Protein AF-A0A7U9X2P7-F1 (afdb_monomer)

Solvent-accessible surface area (backbone atoms only — not comparable to full-atom values): 5594 Å² total; per-residue (Å²): 119,61,73,50,50,25,43,30,41,36,51,49,100,91,46,80,44,67,36,39,37,39,42,37,45,58,88,52,36,32,35,39,40,40,33,41,79,91,39,75,32,59,37,40,39,39,35,49,99,86,18,47,34,46,35,38,37,53,47,50,54,101,87,48,75,42,55,30,45,30,41,41,41,50,52,93,77,34,34,40,36,42,33,43,34,96,88,48,74,33,48,34,42,30,35,53,54,78,77,77,80,74,79,78,129

Structure (mmCIF, N/CA/C/O backbone):
data_AF-A0A7U9X2P7-F1
#
_entry.id   AF-A0A7U9X2P7-F1
#
loop_
_atom_site.group_PDB
_atom_site.id
_atom_site.type_symbol
_atom_site.label_atom_id
_atom_site.label_alt_id
_atom_site.label_comp_id
_atom_site.label_asym_id
_atom_site.label_entity_id
_atom_site.label_seq_id
_atom_site.pdbx_PDB_ins_code
_atom_site.Cartn_x
_atom_site.Cartn_y
_atom_site.Cartn_z
_atom_site.occupancy
_atom_site.B_iso_or_equiv
_atom_site.auth_seq_id
_atom_site.auth_comp_id
_atom_site.auth_asym_id
_atom_site.auth_atom_id
_atom_site.pdbx_PDB_model_num
ATOM 1 N N . MET A 1 1 ? -11.275 14.291 10.710 1.00 62.12 1 MET A N 1
ATOM 2 C CA . MET A 1 1 ? -10.627 13.246 9.897 1.00 62.12 1 MET A CA 1
ATOM 3 C C . MET A 1 1 ? -9.334 12.838 10.580 1.00 62.12 1 MET A C 1
ATOM 5 O O . MET A 1 1 ? -8.415 13.652 10.630 1.00 62.12 1 MET A O 1
ATOM 9 N N . PRO A 1 2 ? -9.279 11.661 11.221 1.00 82.00 2 PRO A N 1
ATOM 10 C CA . PRO A 1 2 ? -8.025 11.129 11.728 1.00 82.00 2 PRO A CA 1
ATOM 11 C C . PRO A 1 2 ? -7.104 10.809 10.550 1.00 82.00 2 PRO A C 1
ATOM 13 O O . PRO A 1 2 ? -7.562 10.383 9.491 1.00 82.00 2 PRO A O 1
ATOM 16 N N . LYS A 1 3 ? -5.812 11.054 10.748 1.00 92.50 3 LYS A N 1
ATOM 17 C CA . LYS A 1 3 ? -4.771 10.885 9.743 1.00 92.50 3 LYS A CA 1
ATOM 18 C C . LYS A 1 3 ? -3.649 10.057 10.340 1.00 92.50 3 LYS A C 1
ATOM 20 O O . LYS A 1 3 ? -3.217 10.342 11.459 1.00 92.50 3 LYS A O 1
ATOM 25 N N . GLN A 1 4 ? -3.159 9.075 9.597 1.00 94.31 4 GLN A N 1
ATOM 26 C CA . GLN A 1 4 ? -2.048 8.239 10.027 1.00 94.31 4 GLN A CA 1
ATOM 27 C C . GLN A 1 4 ? -1.058 8.004 8.895 1.00 94.31 4 GLN A C 1
ATOM 29 O O . GLN A 1 4 ? -1.442 7.779 7.750 1.00 94.31 4 GLN A O 1
ATOM 34 N N . SER A 1 5 ? 0.226 8.038 9.242 1.00 97.00 5 SER A N 1
ATOM 35 C CA . SER A 1 5 ? 1.322 7.751 8.323 1.00 97.00 5 SER A CA 1
ATOM 36 C C . SER A 1 5 ? 1.944 6.397 8.645 1.00 97.00 5 SER A C 1
ATOM 38 O O . SER A 1 5 ? 2.150 6.064 9.817 1.00 97.00 5 SER A O 1
ATOM 40 N N . TYR A 1 6 ? 2.272 5.644 7.602 1.00 98.00 6 TYR A N 1
ATOM 41 C CA . TYR A 1 6 ? 2.942 4.353 7.669 1.00 98.00 6 TYR A CA 1
ATOM 42 C C . TYR A 1 6 ? 4.208 4.372 6.817 1.00 98.00 6 TYR A C 1
ATOM 44 O O . TYR A 1 6 ? 4.179 4.830 5.674 1.00 98.00 6 TYR A O 1
ATOM 52 N N . ASP A 1 7 ? 5.286 3.798 7.344 1.00 98.12 7 ASP A N 1
ATOM 53 C CA . ASP A 1 7 ? 6.436 3.391 6.546 1.00 98.12 7 ASP A CA 1
ATOM 54 C C . ASP A 1 7 ? 6.088 2.053 5.892 1.00 98.12 7 ASP A C 1
ATOM 56 O O . ASP A 1 7 ? 5.746 1.092 6.589 1.00 98.12 7 ASP A O 1
ATOM 60 N N . ILE A 1 8 ? 6.151 1.984 4.561 1.00 98.31 8 ILE A N 1
ATOM 61 C CA . ILE A 1 8 ? 5.730 0.811 3.791 1.00 98.31 8 ILE A CA 1
ATOM 62 C C . ILE A 1 8 ? 6.891 0.155 3.044 1.00 98.31 8 ILE A C 1
ATOM 64 O O . ILE A 1 8 ? 7.870 0.790 2.641 1.00 98.31 8 ILE A O 1
ATOM 68 N N . VAL A 1 9 ? 6.752 -1.149 2.819 1.00 98.44 9 VAL A N 1
ATOM 69 C CA . VAL A 1 9 ? 7.642 -1.969 2.004 1.00 98.44 9 VAL A CA 1
ATOM 70 C C . VAL A 1 9 ? 6.810 -2.774 1.018 1.00 98.44 9 VAL A C 1
ATOM 72 O O . VAL A 1 9 ? 6.007 -3.615 1.416 1.00 98.44 9 VAL A O 1
ATOM 75 N N . MET A 1 10 ? 7.064 -2.562 -0.268 1.00 97.31 10 MET A N 1
ATOM 76 C CA . MET A 1 10 ? 6.491 -3.324 -1.369 1.00 97.31 10 MET A CA 1
ATOM 77 C C . MET A 1 10 ? 7.474 -4.396 -1.850 1.00 97.31 10 MET A C 1
ATOM 79 O O . MET A 1 10 ? 8.650 -4.107 -2.105 1.00 97.31 10 MET A O 1
ATOM 83 N N . GLN A 1 11 ? 6.997 -5.629 -2.012 1.00 95.19 11 GLN A N 1
ATOM 84 C CA . GLN A 1 11 ? 7.761 -6.703 -2.647 1.00 95.19 11 GLN A CA 1
ATOM 85 C C . GLN A 1 11 ? 7.614 -6.640 -4.168 1.00 95.19 11 GLN A C 1
ATOM 87 O O . GLN A 1 11 ? 6.510 -6.595 -4.704 1.00 95.19 11 GLN A O 1
ATOM 92 N N . THR A 1 12 ? 8.743 -6.673 -4.875 1.00 89.38 12 THR A N 1
ATOM 93 C CA . THR A 1 12 ? 8.790 -6.826 -6.336 1.00 89.38 12 THR A CA 1
ATOM 94 C C . THR A 1 12 ? 9.676 -8.011 -6.703 1.00 89.38 12 THR A C 1
ATOM 96 O O . THR A 1 12 ? 10.489 -8.456 -5.892 1.00 89.38 12 THR A O 1
ATOM 99 N N . SER A 1 13 ? 9.584 -8.489 -7.945 1.00 86.50 13 SER A N 1
ATOM 100 C CA . SER A 1 13 ? 10.420 -9.594 -8.441 1.00 86.50 13 SER A CA 1
ATOM 101 C C . SER A 1 13 ? 11.927 -9.311 -8.381 1.00 86.50 13 SER A C 1
ATOM 103 O O . SER A 1 13 ? 12.723 -10.241 -8.328 1.00 86.50 13 SER A O 1
ATOM 105 N N . ILE A 1 14 ? 12.321 -8.034 -8.365 1.00 87.94 14 ILE A N 1
ATOM 106 C CA . ILE A 1 14 ? 13.720 -7.577 -8.343 1.00 87.94 14 ILE A CA 1
ATOM 107 C C . ILE A 1 14 ? 14.142 -7.002 -6.981 1.00 87.94 14 ILE A C 1
A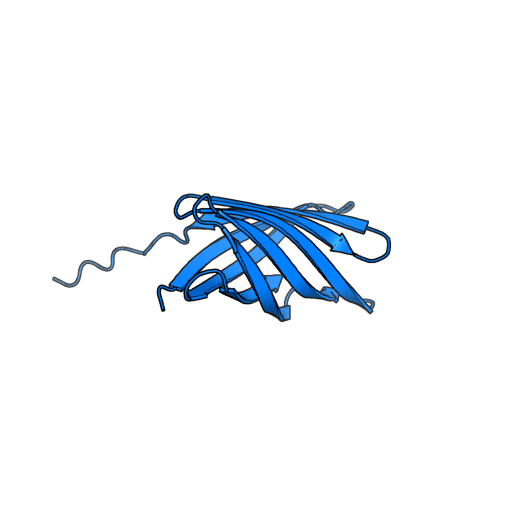TOM 109 O O . ILE A 1 14 ? 15.191 -6.367 -6.872 1.00 87.94 14 ILE A O 1
ATOM 113 N N . GLY A 1 15 ? 13.323 -7.187 -5.943 1.00 92.31 15 GLY A N 1
ATOM 114 C CA . GLY A 1 15 ? 13.630 -6.798 -4.568 1.00 92.31 15 GLY A CA 1
ATOM 115 C C . GLY A 1 15 ? 12.638 -5.819 -3.944 1.00 92.31 15 GLY A C 1
ATOM 116 O O . GLY A 1 15 ? 11.587 -5.497 -4.503 1.00 92.31 15 GLY A O 1
ATOM 117 N N . LYS A 1 16 ? 12.984 -5.349 -2.745 1.00 97.00 16 LYS A N 1
ATOM 118 C CA . LYS A 1 16 ? 12.131 -4.479 -1.930 1.00 97.00 16 LYS A CA 1
ATOM 119 C C . LYS A 1 16 ? 12.127 -3.045 -2.448 1.00 97.00 16 LYS A C 1
ATOM 121 O O . LYS A 1 16 ? 13.141 -2.538 -2.942 1.00 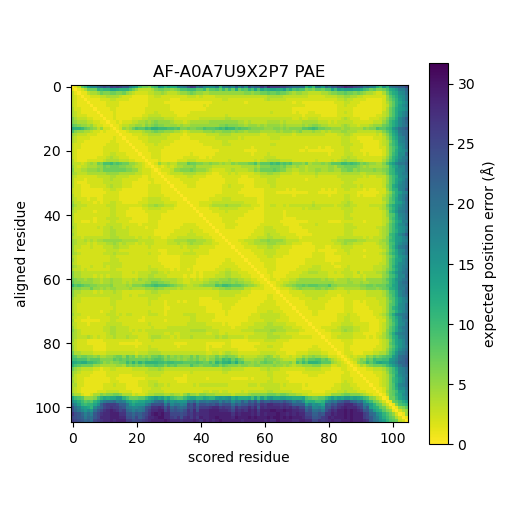97.00 16 LYS A O 1
ATOM 126 N N . ARG A 1 17 ? 10.982 -2.384 -2.314 1.00 96.62 17 ARG A N 1
ATOM 127 C CA . ARG A 1 17 ? 10.808 -0.949 -2.544 1.00 96.62 17 ARG A CA 1
ATOM 128 C C . ARG A 1 17 ? 10.204 -0.336 -1.295 1.00 96.62 17 ARG A C 1
ATOM 130 O O . ARG A 1 17 ? 9.268 -0.895 -0.738 1.00 96.62 17 ARG A O 1
ATOM 137 N N . TYR A 1 18 ? 10.787 0.764 -0.850 1.00 97.69 18 TYR A N 1
ATOM 138 C CA . TYR A 1 18 ? 10.411 1.454 0.377 1.00 97.69 18 TYR A CA 1
ATOM 139 C C . TYR A 1 18 ? 9.658 2.725 0.021 1.00 97.69 18 TYR A C 1
ATOM 141 O O . TYR A 1 18 ? 9.912 3.310 -1.035 1.00 97.69 18 TYR A O 1
ATOM 149 N N . GLY A 1 19 ? 8.743 3.123 0.889 1.00 97.62 19 GLY A N 1
ATOM 150 C CA . GLY A 1 19 ? 7.889 4.270 0.657 1.00 97.62 19 GLY A CA 1
ATOM 151 C C . GLY A 1 19 ? 7.105 4.652 1.898 1.00 97.62 19 GLY A C 1
ATOM 152 O O . GLY A 1 19 ? 7.322 4.093 2.976 1.00 97.62 19 GLY A O 1
ATOM 153 N N . THR A 1 20 ? 6.162 5.569 1.724 1.00 98.31 20 THR A N 1
ATOM 154 C CA . THR A 1 20 ? 5.244 5.988 2.783 1.00 98.31 20 THR A CA 1
ATOM 155 C C . THR A 1 20 ? 3.802 5.909 2.306 1.00 98.31 20 THR A C 1
ATOM 157 O O . THR A 1 20 ? 3.509 6.027 1.115 1.00 98.31 20 THR A O 1
ATOM 160 N N . MET A 1 21 ? 2.883 5.691 3.239 1.00 98.19 21 MET A N 1
ATOM 161 C CA . MET A 1 21 ? 1.455 5.774 2.971 1.00 98.19 21 MET A CA 1
ATOM 162 C C . MET A 1 21 ? 0.794 6.622 4.044 1.00 98.19 21 MET A C 1
ATOM 164 O O . MET A 1 21 ? 0.905 6.343 5.236 1.00 98.19 21 MET A O 1
ATOM 168 N N . ILE A 1 22 ? 0.128 7.679 3.603 1.00 97.75 22 ILE A N 1
ATOM 169 C CA . ILE A 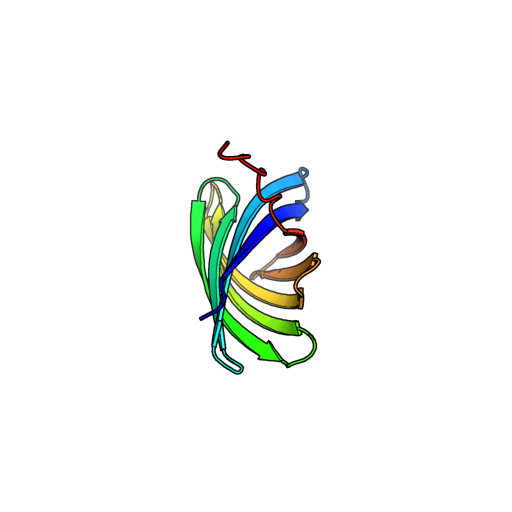1 22 ? -0.652 8.576 4.439 1.00 97.75 22 ILE A CA 1
ATOM 170 C C . ILE A 1 22 ? -2.109 8.237 4.200 1.00 97.75 22 ILE A C 1
ATOM 172 O O . ILE A 1 22 ? -2.555 8.244 3.056 1.00 97.75 22 ILE A O 1
ATOM 176 N N . VAL A 1 23 ? -2.830 7.960 5.274 1.00 96.69 23 VAL A N 1
ATOM 177 C CA . VAL A 1 23 ? -4.203 7.477 5.229 1.00 96.69 23 VAL A CA 1
ATOM 178 C C . VAL A 1 23 ? -5.091 8.394 6.055 1.00 96.69 23 VAL A C 1
ATOM 180 O O . VAL A 1 23 ? -4.730 8.781 7.168 1.00 96.69 23 VAL A O 1
ATOM 183 N N . GLU A 1 24 ? -6.247 8.730 5.500 1.00 95.56 24 GLU A N 1
ATOM 184 C CA . GLU A 1 24 ? -7.302 9.527 6.110 1.00 95.56 24 GLU A CA 1
ATOM 185 C C . GLU A 1 24 ? -8.619 8.751 5.997 1.00 95.56 24 GLU A C 1
ATOM 187 O O . GLU A 1 24 ? -8.893 8.129 4.970 1.00 95.56 24 GLU A O 1
ATOM 192 N N . TRP A 1 25 ? -9.428 8.760 7.057 1.00 89.38 25 TRP A N 1
ATOM 193 C CA . TRP A 1 25 ? -10.720 8.069 7.073 1.00 89.38 25 TRP A CA 1
ATOM 194 C C . TRP A 1 25 ? -11.850 8.947 7.607 1.00 89.38 25 TRP A C 1
ATOM 196 O O . TRP A 1 25 ? -11.684 9.742 8.542 1.00 89.38 25 TRP A O 1
ATOM 206 N N . GLU A 1 26 ? -13.021 8.770 7.004 1.00 91.44 26 GLU A N 1
ATOM 207 C CA . GLU A 1 26 ? -14.278 9.411 7.371 1.00 91.44 26 GLU A CA 1
ATOM 208 C C . GLU A 1 26 ? -15.424 8.406 7.198 1.00 91.44 26 GLU A C 1
ATOM 210 O O . GLU A 1 26 ? -15.840 8.091 6.085 1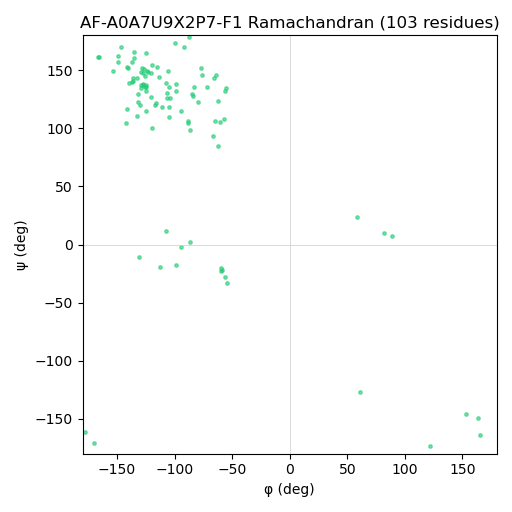.00 91.44 26 GLU A O 1
ATOM 215 N N . GLY A 1 27 ? -15.920 7.868 8.316 1.00 90.38 27 GLY A N 1
ATOM 216 C CA . GLY A 1 27 ? -16.884 6.767 8.281 1.00 90.38 27 GLY A CA 1
ATOM 217 C C . GLY A 1 27 ? -16.288 5.537 7.593 1.00 90.38 27 GLY A C 1
ATOM 218 O O . GLY A 1 27 ? -15.202 5.096 7.958 1.00 90.38 27 GLY A O 1
ATOM 219 N N . GLU A 1 28 ? -16.997 5.016 6.594 1.00 95.00 28 GLU A N 1
ATOM 220 C CA . GLU A 1 28 ? -16.584 3.854 5.788 1.00 95.00 28 GLU A CA 1
ATOM 221 C C . GLU A 1 28 ? -15.704 4.238 4.589 1.00 95.00 28 GLU A C 1
ATOM 223 O O . GLU A 1 28 ? -15.330 3.383 3.791 1.00 95.00 28 GLU A O 1
ATOM 228 N N . GLN A 1 29 ? -15.374 5.524 4.432 1.00 97.25 29 GLN A N 1
ATOM 229 C CA . GLN A 1 29 ? -14.545 6.016 3.336 1.00 97.25 29 GLN A CA 1
ATOM 230 C C . GLN A 1 29 ? -13.100 6.193 3.792 1.00 97.25 29 GLN A C 1
ATOM 232 O O . GLN A 1 29 ? -12.820 6.716 4.875 1.00 97.25 29 GLN A O 1
ATOM 237 N N . ILE A 1 30 ? -12.177 5.794 2.925 1.00 97.06 30 ILE A N 1
ATOM 238 C CA . ILE A 1 30 ? -10.737 5.915 3.125 1.00 97.06 30 ILE A CA 1
ATOM 239 C C . ILE A 1 30 ? -10.106 6.568 1.900 1.00 97.06 30 ILE A C 1
ATOM 241 O O . ILE A 1 30 ? -10.429 6.256 0.753 1.00 97.06 30 ILE A O 1
ATOM 245 N N . SER A 1 31 ? -9.184 7.488 2.132 1.00 98.06 31 SER A N 1
ATOM 246 C CA . SER A 1 31 ? -8.410 8.132 1.078 1.00 98.06 31 SER A CA 1
ATOM 247 C C . SER A 1 31 ? -7.009 8.443 1.569 1.00 98.06 31 SER A C 1
ATOM 249 O O . SER A 1 31 ? -6.686 8.287 2.750 1.00 98.06 31 SER A O 1
ATOM 251 N N . GLY A 1 32 ? -6.135 8.834 0.652 1.00 97.81 32 GLY A N 1
ATOM 252 C CA . GLY A 1 32 ? -4.790 9.196 1.045 1.00 97.81 32 GLY A CA 1
ATOM 253 C C . GLY A 1 32 ? -3.809 9.286 -0.101 1.00 97.81 32 GLY A C 1
ATOM 254 O O . GLY A 1 32 ? -4.180 9.371 -1.271 1.00 97.81 32 GLY A O 1
ATOM 255 N N . LEU A 1 33 ? -2.535 9.281 0.274 1.00 98.44 33 LEU A N 1
ATOM 256 C CA . LEU A 1 33 ? -1.398 9.373 -0.630 1.00 98.44 33 LEU A CA 1
ATOM 257 C C . LEU A 1 33 ? -0.457 8.198 -0.379 1.00 98.44 33 LEU A C 1
ATOM 259 O O . LEU A 1 33 ? -0.135 7.892 0.769 1.00 98.44 33 LEU A O 1
ATOM 263 N N . MET A 1 34 ? 0.015 7.571 -1.451 1.00 98.38 34 MET A N 1
ATOM 264 C CA . MET A 1 34 ? 1.057 6.551 -1.407 1.00 98.38 34 MET A CA 1
ATOM 265 C C . MET A 1 34 ? 2.275 7.046 -2.178 1.00 98.38 34 MET A C 1
ATOM 267 O O . MET A 1 34 ? 2.196 7.298 -3.380 1.00 98.38 34 MET A O 1
ATOM 271 N N . GLU A 1 35 ? 3.403 7.156 -1.484 1.00 98.12 35 GLU A N 1
ATOM 272 C CA . GLU A 1 35 ? 4.713 7.367 -2.083 1.00 98.12 35 GLU A CA 1
ATOM 273 C C . GLU A 1 35 ? 5.398 6.013 -2.262 1.00 98.12 35 GLU A C 1
ATOM 275 O O . GLU A 1 35 ? 5.726 5.338 -1.288 1.00 98.12 35 GLU A O 1
ATOM 280 N N . ILE A 1 36 ? 5.632 5.602 -3.505 1.00 96.94 36 ILE A N 1
ATOM 281 C CA . ILE A 1 36 ? 6.369 4.378 -3.826 1.00 96.94 36 ILE A CA 1
ATOM 282 C C . ILE A 1 36 ? 7.012 4.527 -5.205 1.00 96.94 36 ILE A C 1
ATOM 284 O O . ILE A 1 36 ? 6.497 5.226 -6.072 1.00 96.94 36 ILE A O 1
ATOM 288 N N . LEU A 1 37 ? 8.162 3.883 -5.426 1.00 94.75 37 LEU A N 1
ATOM 289 C CA . LEU A 1 37 ? 8.919 3.994 -6.687 1.00 94.75 37 LEU A CA 1
ATOM 290 C C . LEU A 1 37 ? 9.334 5.440 -7.048 1.00 94.75 37 LEU A C 1
ATOM 292 O O . LEU A 1 37 ? 9.601 5.719 -8.212 1.00 94.75 37 LEU A O 1
ATOM 296 N N . GLY A 1 38 ? 9.426 6.337 -6.059 1.00 94.69 38 GLY A N 1
ATOM 297 C CA . GLY A 1 38 ? 9.808 7.741 -6.257 1.00 94.69 38 GLY A CA 1
ATOM 298 C C . GLY A 1 38 ?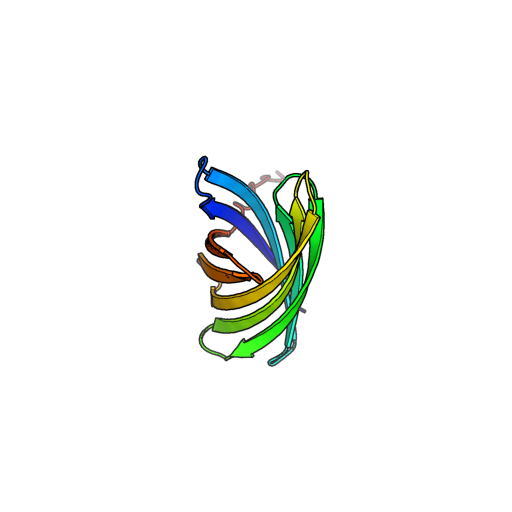 8.671 8.657 -6.721 1.00 94.69 38 GLY A C 1
ATOM 299 O O . GLY A 1 38 ? 8.935 9.801 -7.081 1.00 94.69 38 GLY A O 1
ATOM 300 N N . HIS A 1 39 ? 7.427 8.173 -6.718 1.00 97.50 39 HIS A N 1
ATOM 301 C CA . HIS A 1 39 ? 6.245 8.948 -7.081 1.00 97.50 39 HIS A CA 1
ATOM 302 C C . HIS A 1 39 ? 5.203 8.894 -5.968 1.00 97.50 39 HIS A C 1
ATOM 304 O O . HIS A 1 39 ? 5.036 7.854 -5.331 1.00 97.50 39 HIS A O 1
ATOM 310 N N . THR A 1 40 ? 4.480 9.998 -5.788 1.00 98.25 40 THR A N 1
ATOM 311 C CA . THR A 1 40 ? 3.378 10.111 -4.830 1.00 98.25 40 THR A CA 1
ATOM 312 C C . THR A 1 40 ? 2.064 10.225 -5.578 1.00 98.25 40 THR A C 1
ATOM 314 O O . THR A 1 40 ? 1.851 11.187 -6.311 1.00 98.25 40 THR A O 1
ATOM 317 N N . GLU A 1 41 ? 1.172 9.264 -5.367 1.00 98.50 41 GLU A N 1
ATOM 318 C CA . GLU A 1 41 ? -0.131 9.210 -6.027 1.00 98.50 41 GLU A CA 1
ATOM 319 C C . GLU A 1 41 ? -1.255 9.064 -5.003 1.00 98.50 41 GLU A C 1
ATOM 321 O O . GLU A 1 41 ? -1.088 8.441 -3.951 1.00 98.50 41 GLU A O 1
ATOM 326 N N . ALA A 1 42 ? -2.412 9.642 -5.322 1.00 98.31 42 ALA A N 1
ATOM 327 C CA . ALA A 1 42 ? -3.601 9.521 -4.492 1.00 98.31 42 ALA A CA 1
ATOM 328 C C . ALA A 1 42 ? -4.285 8.158 -4.665 1.00 98.31 42 ALA A C 1
ATOM 330 O O . ALA A 1 42 ? -4.230 7.548 -5.738 1.00 98.31 42 ALA A O 1
ATOM 331 N N . PHE A 1 43 ? -4.968 7.719 -3.613 1.00 98.44 43 PHE A N 1
ATOM 332 C CA . PHE A 1 43 ? -5.879 6.579 -3.630 1.00 98.44 43 PHE A CA 1
ATOM 333 C 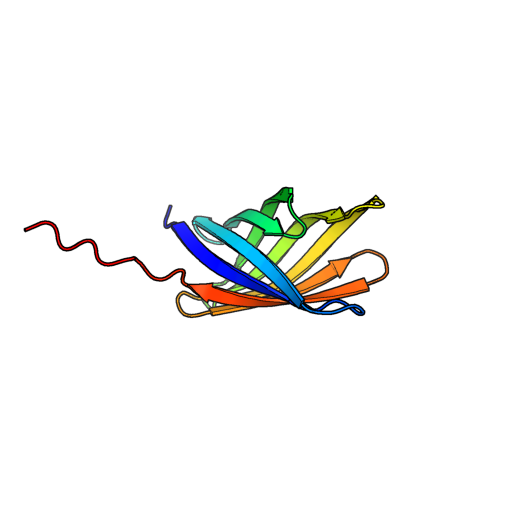C . PHE A 1 43 ? -7.171 6.922 -2.882 1.00 98.44 43 PHE A C 1
ATOM 335 O O . PHE A 1 43 ? -7.206 7.838 -2.054 1.00 98.44 43 PHE A O 1
ATOM 342 N N . HIS A 1 44 ? -8.227 6.164 -3.157 1.00 98.38 44 HIS A N 1
ATOM 343 C CA . HIS A 1 44 ? -9.502 6.247 -2.447 1.00 98.38 44 HIS A CA 1
ATOM 344 C C . HIS A 1 44 ? -10.195 4.885 -2.408 1.00 98.38 44 HIS A C 1
ATOM 346 O O . HIS A 1 44 ? -9.862 3.990 -3.181 1.00 98.38 44 HIS A O 1
ATOM 352 N N . GLY A 1 45 ? -11.162 4.716 -1.516 1.00 98.19 45 GLY A N 1
ATOM 353 C CA . GLY A 1 45 ? -11.975 3.513 -1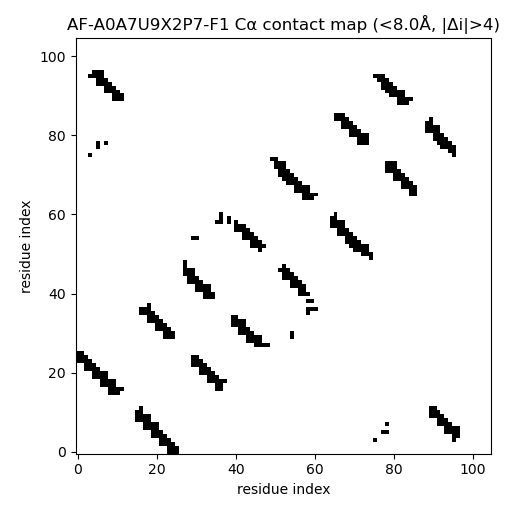.444 1.00 98.19 45 GLY A CA 1
ATOM 354 C C . GLY A 1 45 ? -12.715 3.398 -0.125 1.00 98.19 45 GLY A C 1
ATOM 355 O O . GLY A 1 45 ? -13.046 4.401 0.504 1.00 98.19 45 GLY A O 1
ATOM 356 N N . GLU A 1 46 ? -12.938 2.158 0.292 1.00 98.19 46 GLU A N 1
ATOM 357 C CA . GLU A 1 46 ? -13.774 1.832 1.444 1.00 98.19 46 GLU A CA 1
ATOM 358 C C . GLU A 1 46 ? -13.001 1.026 2.489 1.00 98.19 46 GLU A C 1
ATOM 360 O O . GLU A 1 46 ? -12.089 0.257 2.156 1.00 98.19 46 GLU A O 1
ATOM 365 N N . ILE A 1 47 ? -13.367 1.214 3.755 1.00 97.25 47 ILE A N 1
ATOM 366 C CA . ILE A 1 47 ? -12.812 0.506 4.909 1.00 97.25 47 ILE A CA 1
ATOM 367 C C . ILE A 1 47 ? -13.923 0.162 5.904 1.00 97.25 47 ILE A C 1
ATOM 369 O O . ILE A 1 47 ? -14.803 0.978 6.165 1.00 97.25 47 ILE A O 1
ATOM 373 N N . ASP A 1 48 ? -13.875 -1.042 6.471 1.00 96.25 48 ASP A N 1
ATOM 374 C CA . ASP A 1 48 ? -14.790 -1.468 7.530 1.00 96.25 48 ASP A CA 1
ATOM 375 C C . ASP A 1 48 ? -14.239 -1.190 8.941 1.00 96.25 48 ASP A C 1
ATOM 377 O O . ASP A 1 48 ? -13.067 -0.866 9.141 1.00 96.25 48 ASP A O 1
ATOM 381 N N . GLU A 1 49 ? -15.089 -1.361 9.956 1.00 93.75 49 GLU A N 1
ATOM 382 C CA . GLU A 1 49 ? -14.750 -1.142 11.372 1.00 93.75 49 GLU A CA 1
ATOM 383 C C . GLU A 1 49 ? -13.601 -2.022 11.898 1.00 93.75 49 GLU A C 1
ATOM 385 O O . GLU A 1 49 ? -12.966 -1.699 12.904 1.00 93.75 49 GLU A O 1
ATOM 390 N N . THR A 1 50 ? -13.308 -3.135 11.223 1.00 95.06 50 THR A N 1
ATOM 391 C CA . THR A 1 50 ? -12.223 -4.056 11.585 1.00 95.06 50 THR A CA 1
ATOM 392 C C . THR A 1 50 ? -10.924 -3.763 10.830 1.00 95.06 50 THR A C 1
ATOM 394 O O . THR A 1 50 ? -9.904 -4.418 11.082 1.00 95.06 50 THR A O 1
ATOM 397 N N . GLY A 1 51 ? -10.953 -2.775 9.933 1.00 95.69 51 GLY A N 1
ATOM 398 C CA . GLY A 1 51 ? -9.840 -2.317 9.119 1.00 95.69 51 GLY A CA 1
ATOM 399 C C . GLY A 1 51 ? -9.681 -3.051 7.792 1.00 95.69 51 GLY A C 1
ATOM 400 O O . GLY A 1 51 ? -8.663 -2.837 7.133 1.00 95.69 51 GLY A O 1
ATOM 401 N N . ASN A 1 52 ? -10.608 -3.929 7.385 1.00 98.19 52 ASN A N 1
ATOM 402 C CA . ASN A 1 52 ? -10.530 -4.497 6.037 1.00 98.19 52 ASN A CA 1
ATOM 403 C C . ASN A 1 52 ? -10.903 -3.413 5.035 1.00 98.19 52 ASN A C 1
ATOM 405 O O . ASN A 1 52 ? -11.865 -2.678 5.240 1.00 98.19 52 ASN A O 1
ATOM 409 N N . CYS A 1 53 ? -10.143 -3.312 3.955 1.00 97.12 53 CYS A N 1
ATOM 410 C CA . CYS A 1 53 ? -10.320 -2.247 2.986 1.00 97.12 53 CYS A CA 1
ATOM 411 C C . CYS A 1 53 ? -10.236 -2.754 1.553 1.00 97.12 53 CYS A C 1
ATOM 413 O O . CYS A 1 53 ? -9.612 -3.780 1.252 1.00 97.12 53 CYS A O 1
ATOM 415 N N . ARG A 1 54 ? -10.846 -1.968 0.670 1.00 98.38 54 ARG A N 1
ATOM 416 C CA . ARG A 1 54 ? -10.675 -2.045 -0.772 1.00 98.38 54 ARG A CA 1
ATOM 417 C C . ARG A 1 54 ? -10.438 -0.632 -1.287 1.00 98.38 54 ARG A C 1
ATOM 419 O O . ARG A 1 54 ? -11.357 0.181 -1.292 1.00 98.38 54 ARG A O 1
ATOM 426 N N . ILE A 1 55 ? -9.221 -0.357 -1.741 1.00 98.44 55 ILE A N 1
ATOM 427 C CA . ILE A 1 55 ? -8.825 0.951 -2.275 1.00 98.44 55 ILE A CA 1
ATOM 428 C C . ILE A 1 55 ? -8.371 0.836 -3.722 1.00 98.44 55 ILE A C 1
ATOM 430 O O . ILE A 1 55 ? -7.911 -0.213 -4.167 1.00 98.44 55 ILE A O 1
ATOM 434 N N . GLU A 1 56 ? -8.481 1.924 -4.461 1.00 98.44 56 GLU A N 1
ATOM 435 C CA . GLU A 1 56 ? -8.037 2.030 -5.838 1.00 98.44 56 GLU A CA 1
ATOM 436 C C . GLU A 1 56 ? -7.164 3.259 -6.043 1.00 98.44 56 GLU A C 1
ATOM 438 O O . GLU A 1 56 ? -7.290 4.278 -5.363 1.00 98.44 56 GLU A O 1
ATOM 443 N N . GLY A 1 57 ? -6.229 3.127 -6.974 1.00 97.94 57 GLY A N 1
ATOM 444 C CA . GLY A 1 57 ? -5.253 4.157 -7.270 1.00 97.94 57 GLY A CA 1
ATOM 445 C C . GLY A 1 57 ? -4.347 3.733 -8.413 1.00 97.94 57 GLY A C 1
ATOM 446 O O . GLY A 1 57 ? -4.656 2.827 -9.194 1.00 97.94 57 GLY A O 1
ATOM 447 N N . ARG A 1 58 ? -3.198 4.395 -8.523 1.00 97.50 58 ARG A N 1
ATOM 448 C CA . ARG A 1 58 ? -2.182 4.064 -9.525 1.00 97.50 58 ARG A CA 1
ATOM 449 C C . ARG A 1 58 ? -0.780 4.170 -8.949 1.00 97.50 58 ARG A C 1
ATOM 451 O O . ARG A 1 58 ? -0.533 4.951 -8.040 1.00 97.50 58 ARG A O 1
ATOM 458 N N . MET A 1 59 ? 0.138 3.392 -9.505 1.00 94.81 59 MET A N 1
ATOM 459 C CA . MET A 1 59 ? 1.577 3.523 -9.278 1.00 94.81 59 MET A CA 1
ATOM 460 C C . MET A 1 59 ? 2.255 3.951 -10.571 1.00 94.81 59 MET A C 1
ATOM 462 O O . MET A 1 59 ? 1.881 3.486 -11.647 1.00 94.81 59 MET A O 1
ATOM 466 N N . ILE A 1 60 ? 3.283 4.786 -10.480 1.00 94.62 60 ILE A N 1
ATOM 467 C CA . ILE A 1 60 ? 4.111 5.149 -11.630 1.00 94.62 60 ILE A CA 1
ATOM 468 C C . ILE A 1 60 ? 5.435 4.400 -11.505 1.00 94.62 60 ILE A C 1
ATOM 470 O O . ILE A 1 60 ? 6.163 4.552 -10.529 1.00 94.62 60 ILE A O 1
ATOM 474 N N . SER A 1 61 ? 5.722 3.537 -12.478 1.00 87.19 61 SER A N 1
ATOM 475 C CA . SER A 1 61 ? 7.029 2.903 -12.633 1.00 87.19 61 SER A CA 1
ATOM 476 C C . SER A 1 61 ? 7.844 3.633 -13.701 1.00 87.19 61 SER A C 1
ATOM 478 O O . SER A 1 61 ? 7.324 4.471 -14.433 1.00 87.19 61 SER A O 1
ATOM 480 N N . LEU A 1 62 ? 9.112 3.244 -13.862 1.00 87.12 62 LEU A N 1
ATOM 481 C CA . LEU A 1 62 ? 9.979 3.774 -14.921 1.00 87.12 62 LEU A CA 1
ATOM 482 C C . LEU A 1 62 ? 9.405 3.607 -16.337 1.00 87.12 62 LEU A C 1
ATOM 484 O O . LEU A 1 62 ? 9.769 4.364 -17.229 1.00 87.12 62 LEU A O 1
ATOM 488 N N . THR A 1 63 ? 8.567 2.593 -16.569 1.00 88.75 63 THR A N 1
ATOM 489 C CA . THR A 1 63 ? 8.112 2.233 -17.920 1.00 88.75 63 THR A CA 1
ATOM 490 C C . THR A 1 63 ? 6.632 2.482 -18.162 1.00 88.75 63 THR A C 1
ATOM 492 O O . THR A 1 63 ? 6.222 2.519 -19.319 1.00 88.75 63 THR A O 1
ATOM 495 N N . ARG A 1 64 ? 5.813 2.609 -17.110 1.00 91.44 64 ARG A N 1
ATOM 496 C CA . ARG A 1 64 ? 4.359 2.773 -17.240 1.00 91.44 64 ARG A CA 1
ATOM 497 C C . ARG A 1 64 ? 3.692 3.215 -15.942 1.00 91.44 64 ARG A C 1
ATOM 499 O O . ARG A 1 64 ? 4.191 2.962 -14.848 1.00 91.44 64 ARG A O 1
ATOM 506 N N . THR A 1 65 ? 2.484 3.742 -16.081 1.00 94.94 6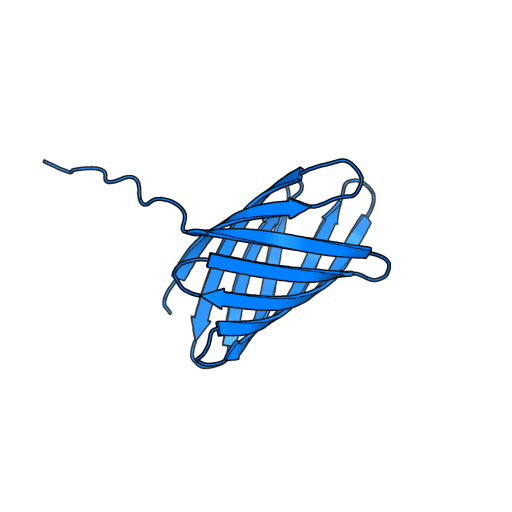5 THR A N 1
ATOM 507 C CA . THR A 1 65 ? 1.511 3.848 -14.992 1.00 94.94 65 THR A CA 1
ATOM 508 C C . THR A 1 65 ? 0.752 2.527 -14.850 1.00 94.94 65 THR A C 1
ATOM 510 O O . THR A 1 65 ? 0.352 1.925 -15.844 1.00 94.94 65 THR A O 1
ATOM 513 N N . ILE A 1 66 ? 0.579 2.056 -13.618 1.00 94.44 66 ILE A N 1
ATOM 514 C CA . ILE A 1 66 ? -0.080 0.797 -13.271 1.00 94.44 66 ILE A CA 1
ATOM 515 C C . ILE A 1 66 ? -1.285 1.139 -12.387 1.00 94.44 66 ILE A C 1
ATOM 517 O O . ILE A 1 66 ? -1.082 1.410 -11.200 1.00 94.44 66 ILE A O 1
ATOM 521 N N . PRO A 1 67 ? -2.517 1.168 -12.926 1.00 96.94 67 PRO A N 1
ATOM 522 C CA . PRO A 1 67 ? -3.707 1.224 -12.087 1.00 96.94 67 PRO A CA 1
ATOM 523 C C . PRO A 1 67 ? -3.795 -0.053 -11.244 1.00 96.94 67 PRO A C 1
ATOM 525 O O . PRO A 1 67 ? -3.378 -1.127 -11.692 1.00 96.94 67 PRO A O 1
ATOM 528 N N . TYR A 1 68 ? -4.312 0.062 -10.025 1.00 97.44 68 TYR A N 1
ATOM 529 C CA . TYR A 1 68 ? -4.466 -1.073 -9.123 1.00 97.44 68 TYR A CA 1
ATOM 530 C C . TYR A 1 68 ? -5.767 -0.995 -8.325 1.00 97.44 68 TYR A C 1
ATOM 532 O O . TYR A 1 68 ? -6.257 0.089 -8.010 1.00 97.44 68 TYR A O 1
ATOM 540 N N . ILE A 1 69 ? -6.262 -2.172 -7.941 1.00 98.19 69 ILE A N 1
ATOM 541 C CA . ILE A 1 69 ? -7.149 -2.346 -6.789 1.00 98.19 69 ILE A CA 1
ATOM 542 C C . ILE A 1 69 ? -6.325 -3.009 -5.692 1.00 98.19 69 ILE A C 1
ATOM 544 O O . ILE A 1 69 ? -5.718 -4.052 -5.929 1.00 98.19 69 ILE A O 1
ATOM 548 N N . ALA A 1 70 ? -6.290 -2.418 -4.506 1.00 98.19 70 ALA A N 1
ATOM 549 C CA . ALA A 1 70 ? -5.682 -3.017 -3.335 1.00 98.19 70 ALA A CA 1
ATOM 550 C C . ALA A 1 70 ? -6.762 -3.521 -2.390 1.00 98.19 70 ALA A C 1
ATOM 552 O O . ALA A 1 70 ? -7.735 -2.822 -2.110 1.00 98.19 70 ALA A O 1
ATOM 553 N N . VAL A 1 71 ? -6.560 -4.729 -1.882 1.00 98.44 71 VAL A N 1
ATOM 554 C CA . VAL A 1 71 ? -7.372 -5.312 -0.817 1.00 98.44 71 VAL A CA 1
ATOM 555 C C . VAL A 1 71 ? -6.470 -5.715 0.331 1.00 98.44 71 VAL A C 1
ATOM 557 O O . VAL A 1 71 ? -5.311 -6.077 0.122 1.00 98.44 71 VAL A O 1
ATOM 560 N N . GLY A 1 72 ? -6.992 -5.657 1.546 1.00 98.19 72 GLY A N 1
ATOM 561 C CA . GLY A 1 72 ? -6.248 -6.086 2.718 1.00 98.19 72 GLY A CA 1
ATOM 562 C C . GLY A 1 72 ? -6.709 -5.359 3.960 1.00 98.19 72 GLY A C 1
ATOM 563 O O . GLY A 1 72 ? -7.892 -5.056 4.099 1.00 98.19 72 GLY A O 1
ATOM 564 N N . LYS A 1 73 ? -5.775 -5.100 4.870 1.00 98.00 73 LYS A N 1
ATOM 565 C CA . LYS A 1 73 ? -6.071 -4.618 6.209 1.00 98.00 73 LYS A CA 1
ATOM 566 C C . LYS A 1 73 ? -5.215 -3.416 6.587 1.00 98.00 73 LYS A C 1
ATOM 568 O O . LYS A 1 73 ? -3.990 -3.461 6.488 1.00 98.00 73 LYS A O 1
ATOM 573 N N . ILE A 1 74 ? -5.872 -2.365 7.064 1.00 96.81 74 ILE A N 1
ATOM 574 C CA . ILE A 1 74 ? -5.259 -1.144 7.587 1.00 96.81 74 ILE A CA 1
ATOM 575 C C . ILE A 1 74 ? -5.806 -0.930 8.994 1.00 96.81 74 ILE A C 1
ATOM 577 O O . ILE A 1 74 ? -6.999 -0.727 9.187 1.00 96.81 74 ILE A O 1
ATOM 581 N N . ILE A 1 75 ? -4.929 -1.008 9.990 1.00 95.19 75 ILE A N 1
ATOM 582 C CA . ILE A 1 75 ? -5.260 -0.778 11.400 1.00 95.19 75 ILE A CA 1
ATOM 583 C C . ILE A 1 75 ? -4.183 0.102 12.044 1.00 95.19 75 ILE A C 1
ATOM 585 O O . ILE A 1 75 ? -3.085 0.234 11.495 1.00 95.19 75 ILE A O 1
ATOM 589 N N . PRO A 1 76 ? -4.416 0.673 13.239 1.00 93.25 76 PRO A N 1
ATOM 590 C CA . PRO A 1 76 ? -3.472 1.618 13.833 1.00 93.25 76 PRO A CA 1
ATOM 591 C C . PRO A 1 76 ? -2.056 1.083 14.065 1.00 93.25 76 PRO A C 1
ATOM 593 O O . PRO A 1 76 ? -1.131 1.876 14.183 1.00 93.25 76 PRO A O 1
ATOM 596 N N . SER A 1 77 ? -1.861 -0.236 14.148 1.00 94.56 77 SER A N 1
ATOM 597 C CA . SER A 1 77 ? -0.554 -0.858 14.390 1.00 94.56 77 SER A CA 1
ATOM 598 C C . SER A 1 77 ? 0.153 -1.364 13.133 1.00 94.56 77 SER A C 1
ATOM 600 O O . SER A 1 77 ? 1.355 -1.623 13.202 1.00 94.56 77 SER A O 1
ATOM 602 N N . MET A 1 78 ? -0.550 -1.540 12.008 1.00 96.25 78 MET A N 1
ATOM 603 C CA . MET A 1 78 ? 0.026 -2.116 10.790 1.00 96.25 78 MET A CA 1
ATOM 604 C C . MET A 1 78 ? -0.853 -1.901 9.556 1.00 96.25 78 MET A C 1
ATOM 606 O O . MET A 1 78 ? -2.062 -1.684 9.647 1.00 96.25 78 MET A O 1
ATOM 610 N N . LEU A 1 79 ? -0.222 -2.056 8.401 1.00 96.62 79 LEU A N 1
ATOM 611 C CA . LEU A 1 79 ? -0.870 -2.143 7.104 1.00 96.62 79 LEU A CA 1
ATOM 612 C C . LEU A 1 79 ? -0.383 -3.402 6.376 1.00 96.62 79 LEU A C 1
ATOM 614 O O . LEU A 1 79 ? 0.813 -3.695 6.381 1.00 96.62 79 LEU A O 1
ATOM 618 N N . GLN A 1 80 ? -1.297 -4.130 5.738 1.00 98.38 80 GLN A N 1
ATOM 619 C CA . GLN A 1 80 ? -1.014 -5.256 4.845 1.00 98.38 80 GLN A CA 1
ATOM 620 C C . GLN A 1 80 ? -1.977 -5.214 3.664 1.00 98.38 80 GLN A C 1
ATOM 622 O O . GLN A 1 80 ? -3.183 -5.338 3.857 1.00 98.38 80 GLN A O 1
ATOM 627 N N . LEU A 1 81 ? -1.456 -5.041 2.453 1.00 98.50 81 LEU A N 1
ATOM 628 C CA . LEU A 1 81 ? -2.248 -4.884 1.237 1.00 98.50 81 LEU A CA 1
ATOM 629 C C . LEU A 1 81 ? -1.675 -5.723 0.098 1.00 98.50 81 LEU A C 1
ATOM 631 O O . LEU A 1 81 ? -0.463 -5.734 -0.117 1.00 98.50 81 LEU A O 1
ATOM 635 N N . SER A 1 82 ? -2.562 -6.318 -0.690 1.00 98.31 82 SER A N 1
ATOM 636 C CA . SER A 1 82 ? -2.237 -6.931 -1.975 1.00 98.31 82 SER A CA 1
ATOM 637 C C . SER A 1 82 ? -2.741 -6.014 -3.090 1.00 98.31 82 SER A C 1
ATOM 639 O O . SER A 1 82 ? -3.947 -5.852 -3.275 1.00 98.31 82 SER A O 1
ATOM 641 N N . LEU A 1 83 ? -1.818 -5.378 -3.815 1.00 97.25 83 LEU A N 1
ATOM 642 C CA . LEU A 1 83 ? -2.110 -4.463 -4.921 1.00 97.25 83 LEU A CA 1
ATOM 643 C C . LEU A 1 83 ? -2.205 -5.260 -6.222 1.00 97.25 83 LEU A C 1
ATOM 645 O O . LEU A 1 83 ? -1.189 -5.647 -6.803 1.00 97.25 83 LEU A O 1
ATOM 649 N N . CYS A 1 84 ? -3.426 -5.471 -6.698 1.00 96.00 84 CYS A N 1
ATOM 650 C CA . CYS A 1 84 ? -3.727 -6.151 -7.949 1.00 96.00 84 CYS A CA 1
ATOM 651 C C . CYS A 1 84 ? -3.696 -5.147 -9.107 1.00 96.00 84 CYS A C 1
ATOM 653 O O . CYS A 1 84 ? -4.661 -4.416 -9.337 1.00 96.00 84 CYS A O 1
ATOM 655 N N . GLY A 1 85 ? -2.580 -5.106 -9.836 1.00 88.31 85 GLY A N 1
ATOM 656 C CA . GLY A 1 85 ? -2.504 -4.454 -11.143 1.00 88.31 85 GLY A CA 1
ATOM 657 C C . GLY A 1 85 ? -2.893 -5.410 -12.275 1.00 88.31 85 GLY A C 1
ATOM 658 O O . GLY A 1 85 ? -3.114 -6.597 -12.057 1.00 88.31 85 GLY A O 1
ATOM 659 N N . GLU A 1 86 ? -2.895 -4.926 -13.520 1.00 84.75 86 GLU A N 1
ATOM 660 C CA . GLU A 1 86 ? -3.349 -5.703 -14.694 1.00 84.75 86 GLU A CA 1
ATOM 661 C C . GLU A 1 86 ? -2.667 -7.068 -14.886 1.00 84.75 86 GLU A C 1
ATOM 663 O O . GLU A 1 86 ? -3.259 -7.994 -15.431 1.00 84.75 86 GLU A O 1
ATOM 668 N N . ARG A 1 87 ? -1.386 -7.181 -14.516 1.00 84.75 87 ARG A N 1
ATOM 669 C CA . ARG A 1 87 ? -0.572 -8.391 -14.747 1.00 84.75 87 ARG A CA 1
ATOM 670 C C . ARG A 1 87 ? 0.186 -8.873 -13.518 1.00 84.75 87 ARG A C 1
ATOM 672 O O . ARG A 1 87 ? 0.779 -9.942 -13.564 1.00 84.75 87 ARG A O 1
ATOM 679 N N . ASN A 1 88 ? 0.226 -8.063 -12.464 1.00 87.19 88 ASN A N 1
ATOM 680 C CA . ASN A 1 88 ? 1.096 -8.272 -11.316 1.00 87.19 88 ASN A CA 1
ATOM 681 C C . ASN A 1 88 ? 0.310 -8.031 -10.036 1.00 87.19 88 ASN A C 1
ATOM 683 O O . ASN A 1 88 ? -0.487 -7.095 -9.970 1.00 87.19 88 ASN A O 1
ATOM 687 N N . ILE A 1 89 ? 0.621 -8.828 -9.022 1.00 94.06 89 ILE A N 1
ATOM 688 C CA . ILE A 1 89 ? 0.209 -8.587 -7.645 1.00 94.06 89 ILE A CA 1
ATOM 689 C C . ILE A 1 89 ? 1.450 -8.130 -6.885 1.00 94.06 89 ILE A C 1
ATOM 691 O O . ILE A 1 89 ? 2.513 -8.747 -7.004 1.00 94.06 89 ILE A O 1
ATOM 695 N N . PHE A 1 90 ? 1.327 -7.032 -6.148 1.00 95.00 90 PHE A N 1
ATOM 696 C CA . PHE A 1 90 ? 2.387 -6.518 -5.289 1.00 95.00 90 PHE A CA 1
ATOM 697 C C . PHE A 1 90 ? 1.936 -6.572 -3.834 1.00 95.00 90 PHE A C 1
ATOM 699 O O . PHE A 1 90 ? 0.941 -5.952 -3.471 1.00 95.00 90 PHE A O 1
ATOM 706 N N . GLU A 1 91 ? 2.691 -7.283 -3.001 1.00 97.62 91 GLU A N 1
ATOM 707 C CA . GLU A 1 91 ? 2.446 -7.310 -1.560 1.00 97.62 91 GLU A CA 1
ATOM 708 C C . GLU A 1 91 ? 3.104 -6.103 -0.897 1.00 97.62 91 GLU A C 1
ATOM 710 O O . GLU A 1 91 ? 4.306 -5.863 -1.071 1.00 97.62 91 GLU A O 1
ATOM 715 N N . VAL A 1 92 ? 2.321 -5.364 -0.118 1.00 98.25 92 VAL A N 1
ATOM 716 C CA . VAL A 1 92 ? 2.744 -4.186 0.635 1.00 98.25 92 VAL A CA 1
ATOM 717 C C . VAL A 1 92 ? 2.479 -4.431 2.112 1.00 98.25 92 VAL A C 1
ATOM 719 O O . VAL A 1 92 ? 1.364 -4.745 2.514 1.00 98.25 92 VAL A O 1
ATOM 722 N N . ALA A 1 93 ? 3.509 -4.259 2.932 1.00 98.56 93 ALA A N 1
ATOM 723 C CA . ALA A 1 93 ? 3.388 -4.261 4.384 1.00 98.56 93 ALA A CA 1
ATOM 724 C C . ALA A 1 93 ? 3.873 -2.923 4.938 1.00 98.56 93 ALA A C 1
ATOM 726 O O . ALA A 1 93 ? 4.805 -2.338 4.390 1.00 98.56 93 ALA A O 1
ATOM 727 N N . GLY A 1 94 ? 3.286 -2.457 6.034 1.00 97.94 94 GLY A N 1
ATOM 728 C CA . GLY A 1 94 ? 3.671 -1.201 6.657 1.00 97.94 94 GLY A CA 1
ATOM 729 C C . GLY A 1 94 ? 3.488 -1.183 8.162 1.00 97.94 94 GLY A C 1
ATOM 730 O O . GLY A 1 94 ? 2.685 -1.929 8.725 1.00 97.94 94 GLY A O 1
ATOM 731 N N . VAL A 1 95 ? 4.244 -0.302 8.806 1.00 97.81 95 VAL A N 1
ATOM 732 C CA . VAL A 1 95 ? 4.149 -0.002 10.238 1.00 97.81 95 VAL A CA 1
ATOM 733 C C . VAL A 1 95 ? 3.981 1.503 10.427 1.00 97.81 95 VAL A C 1
ATOM 735 O O . VAL A 1 95 ? 4.454 2.263 9.584 1.00 97.81 95 VAL A O 1
ATOM 738 N N . PRO A 1 96 ? 3.320 1.962 11.499 1.00 97.06 96 PRO A N 1
ATOM 739 C CA . PRO A 1 96 ? 3.167 3.385 11.766 1.00 97.06 96 PRO A CA 1
ATOM 740 C C . PRO A 1 96 ? 4.522 4.088 11.806 1.00 97.06 96 PRO A C 1
ATOM 742 O O . PRO A 1 96 ? 5.451 3.596 12.457 1.00 97.06 96 PRO A O 1
ATOM 745 N N . CYS A 1 97 ? 4.625 5.247 11.154 1.00 93.50 97 CYS A N 1
ATOM 746 C CA . CYS A 1 97 ? 5.810 6.087 11.278 1.00 93.50 97 CYS A CA 1
ATOM 747 C C . CYS A 1 97 ? 6.025 6.399 12.763 1.00 93.50 97 CYS A C 1
ATOM 749 O O . CYS A 1 97 ? 5.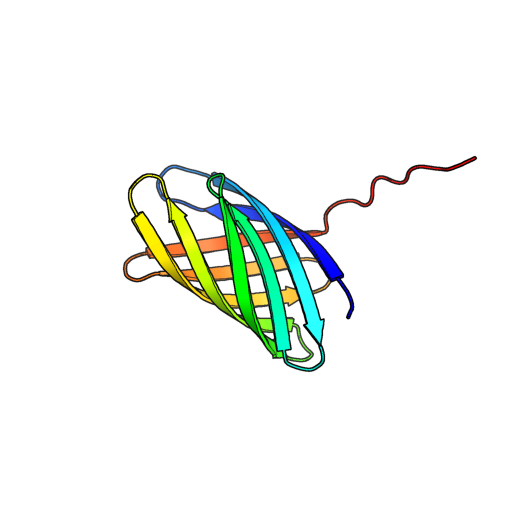093 6.791 13.476 1.00 93.50 97 CYS A O 1
ATOM 751 N N . LYS A 1 98 ? 7.257 6.241 13.252 1.00 82.69 98 LYS A N 1
ATOM 752 C CA . LYS A 1 98 ? 7.576 6.650 14.622 1.00 82.69 98 LYS A CA 1
ATOM 753 C C . LYS A 1 98 ? 7.370 8.157 14.729 1.00 82.69 98 LYS A C 1
ATOM 755 O O . LYS A 1 98 ? 8.012 8.921 14.012 1.00 82.69 98 LYS A O 1
ATOM 760 N N . VAL A 1 99 ? 6.520 8.592 15.657 1.00 64.50 99 VAL A N 1
ATOM 761 C CA . VAL A 1 99 ? 6.540 9.986 16.099 1.00 64.50 99 VAL A CA 1
ATOM 762 C C . VAL A 1 99 ? 7.894 10.169 16.772 1.00 64.50 99 VAL A C 1
ATOM 764 O O . VAL A 1 99 ? 8.128 9.626 17.852 1.00 64.50 99 VAL A O 1
ATOM 767 N N . ASN A 1 100 ? 8.823 10.861 16.114 1.00 52.81 100 ASN A N 1
ATOM 768 C CA . ASN A 1 100 ? 10.035 11.302 16.784 1.00 52.81 100 ASN A CA 1
ATOM 769 C C . ASN A 1 100 ? 9.577 12.208 17.923 1.00 52.81 100 ASN A C 1
ATOM 771 O O . ASN A 1 100 ? 9.105 13.318 17.684 1.00 52.81 100 ASN A O 1
ATOM 775 N N . GLY A 1 101 ? 9.649 11.694 19.151 1.00 49.22 101 GLY A N 1
ATOM 776 C CA . GLY A 1 101 ? 9.416 12.455 20.365 1.00 49.22 101 GLY A CA 1
ATOM 777 C C . GLY A 1 101 ? 10.456 13.560 20.460 1.00 49.22 101 GLY A C 1
ATOM 778 O O . GLY A 1 101 ? 11.494 13.392 21.093 1.00 49.22 101 GLY A O 1
ATOM 779 N N . GLY A 1 102 ? 10.184 14.686 19.807 1.00 39.09 102 GLY A N 1
ATOM 780 C CA . GLY A 1 102 ? 10.785 15.959 20.144 1.00 39.09 102 GLY A CA 1
ATOM 781 C C . GLY A 1 102 ? 10.255 16.342 21.515 1.00 39.09 102 GLY A C 1
ATOM 782 O O . GLY A 1 102 ? 9.166 16.897 21.634 1.00 39.09 102 GLY A O 1
ATOM 783 N N . ILE A 1 103 ? 11.008 15.989 22.553 1.00 46.81 103 ILE A N 1
ATOM 784 C CA . ILE A 1 103 ? 10.863 16.588 23.874 1.00 46.81 103 ILE A CA 1
ATOM 785 C C . ILE A 1 103 ? 11.066 18.088 23.652 1.00 46.81 103 ILE A C 1
ATOM 787 O O . ILE A 1 103 ? 12.174 18.520 23.339 1.00 46.81 103 ILE A O 1
ATOM 791 N N . THR A 1 104 ? 9.995 18.871 23.744 1.00 42.78 104 THR A N 1
ATOM 792 C CA . THR A 1 104 ? 10.138 20.315 23.923 1.00 42.78 104 THR A CA 1
ATOM 793 C C . THR A 1 104 ? 10.207 20.513 25.430 1.00 42.78 104 THR A C 1
ATOM 795 O O . THR A 1 104 ? 9.224 20.242 26.121 1.00 42.78 104 THR A O 1
ATOM 798 N N . LEU A 1 105 ? 11.413 20.816 25.919 1.00 47.56 105 LEU A N 1
ATOM 799 C CA . LEU A 1 105 ? 11.665 21.273 27.288 1.00 47.56 105 LEU A CA 1
ATOM 800 C C . LEU A 1 105 ? 10.934 22.592 27.554 1.00 47.56 105 LEU A C 1
ATOM 802 O O . LEU A 1 105 ? 10.836 23.400 26.601 1.00 47.56 105 LEU A O 1
#

Mean predicted aligned error: 4.81 Å

Nearest PDB structures (foldseek):
  1pby-assembly1_A  TM=6.587E-01  e=6.746E-03  Paracoccus denitrificans

Secondary structure (DSSP, 8-state):
--EEEEEEEEEETTEEEEEEEEEEEETTEEEEEEEETTEEEEEEEEE-TTSEEEEEEEEE-SS-EEEEEEEEEEETTEEEEEEEESS-EEEEEEEEPP-------

Foldseek 3Di:
DDKFKWWKWKQDPVGIWTWMWIWDDDAQKIKTWTQTQNDIWIKIFGADPQFWTWIWIWDDHPVDIWTWIWTDGDDQAWDWIWTDTPPDTMTMIIGTDDPPPPPPD

Radius of gyration: 13.94 Å; Cα contacts (8 Å, |Δi|>4): 253; chains: 1; bounding box: 31×31×45 Å

Sequence (105 aa):
MPKQSYDIVMQTSIGKRYGTMIVEWEGEQISGLMEILGHTEAFHGEIDETGNCRIEGRMISLTRTIPYIAVGKIIPSMLQLSLCGERNIFEVAGVPCKVNGGITL

pLDDT: mean 91.93, std 12.67, range [39.09, 98.56]